Protein AF-A0A957IHA8-F1 (afdb_monomer)

Nearest PDB structures (foldseek):
  1wcq-assembly3_C  TM=3.191E-01  e=2.975E-01  Micromonospora viridifaciens

Structure (mmCIF, N/CA/C/O backbone):
data_AF-A0A957IHA8-F1
#
_entry.id   AF-A0A957IHA8-F1
#
loop_
_atom_site.group_PDB
_atom_site.id
_atom_site.type_symbol
_atom_site.label_atom_id
_atom_site.label_alt_id
_atom_site.label_comp_id
_atom_site.label_asym_id
_atom_site.label_entity_id
_atom_site.label_seq_id
_atom_site.pdbx_PDB_ins_code
_atom_site.Cartn_x
_atom_site.Cartn_y
_atom_site.Cartn_z
_atom_site.occupancy
_atom_site.B_iso_or_equiv
_atom_site.auth_seq_id
_atom_site.auth_comp_id
_atom_site.auth_asym_id
_atom_site.auth_atom_id
_atom_site.pdbx_PDB_model_num
ATOM 1 N N . MET A 1 1 ? 7.184 -19.135 59.356 1.00 61.34 1 MET A N 1
ATOM 2 C CA . MET A 1 1 ? 6.162 -19.844 58.539 1.00 61.34 1 MET A CA 1
ATOM 3 C C . MET A 1 1 ? 5.024 -18.939 58.064 1.00 61.34 1 MET A C 1
ATOM 5 O O . MET A 1 1 ? 4.689 -19.023 56.891 1.00 61.34 1 MET A O 1
ATOM 9 N N . LYS A 1 2 ? 4.451 -18.062 58.906 1.00 65.44 2 LYS A N 1
ATOM 10 C CA . LYS A 1 2 ? 3.342 -17.167 58.508 1.00 65.44 2 LYS A CA 1
ATOM 11 C C . LYS A 1 2 ? 3.701 -16.166 57.392 1.00 65.44 2 LYS A C 1
ATOM 13 O O . LYS A 1 2 ? 2.925 -16.032 56.459 1.00 65.44 2 LYS A O 1
ATOM 18 N N . SER A 1 3 ? 4.892 -15.558 57.414 1.00 65.19 3 SER A N 1
ATOM 19 C CA . SER A 1 3 ? 5.334 -14.605 56.372 1.00 65.19 3 SER A CA 1
ATOM 20 C C . SER A 1 3 ? 5.531 -15.244 54.991 1.00 65.19 3 SER A C 1
ATOM 22 O O . SER A 1 3 ? 5.111 -14.676 53.992 1.00 65.19 3 SER A O 1
ATOM 24 N N . LYS A 1 4 ? 6.095 -16.459 54.929 1.00 72.62 4 LYS A N 1
ATOM 25 C CA . LYS A 1 4 ? 6.245 -17.224 53.675 1.00 72.62 4 LYS A CA 1
ATOM 26 C C . LYS A 1 4 ? 4.893 -17.652 53.089 1.00 72.62 4 LYS A C 1
ATOM 28 O O . LYS A 1 4 ? 4.735 -17.654 51.876 1.00 72.62 4 LYS A O 1
ATOM 33 N N . ARG A 1 5 ? 3.911 -17.974 53.944 1.00 76.75 5 ARG A N 1
ATOM 34 C CA . ARG A 1 5 ? 2.530 -18.258 53.515 1.00 76.75 5 ARG A CA 1
ATOM 35 C C . ARG A 1 5 ? 1.828 -17.001 52.997 1.00 76.75 5 ARG A C 1
ATOM 37 O O . ARG A 1 5 ? 1.158 -17.083 51.980 1.00 76.75 5 ARG A O 1
ATOM 44 N N . LEU A 1 6 ? 2.032 -15.851 53.646 1.00 78.25 6 LEU A N 1
ATOM 45 C CA . LEU A 1 6 ? 1.475 -14.571 53.198 1.00 78.25 6 LEU A CA 1
ATOM 46 C C . LEU A 1 6 ? 2.035 -14.160 51.827 1.00 78.25 6 LEU A C 1
ATOM 48 O O . LEU A 1 6 ? 1.260 -13.845 50.936 1.00 78.25 6 LEU A O 1
ATOM 52 N N . LEU A 1 7 ? 3.360 -14.260 51.647 1.00 82.81 7 LEU A N 1
ATOM 53 C CA . LEU A 1 7 ? 4.052 -13.978 50.382 1.00 82.81 7 LEU A CA 1
ATOM 54 C C . LEU A 1 7 ? 3.570 -14.889 49.240 1.00 82.81 7 LEU A C 1
ATOM 56 O O . LEU A 1 7 ? 3.387 -14.438 48.116 1.00 82.81 7 LEU A O 1
ATOM 60 N N . SER A 1 8 ? 3.352 -16.176 49.525 1.00 83.81 8 SER A N 1
ATOM 61 C CA . SER A 1 8 ? 2.880 -17.131 48.518 1.00 83.81 8 SER A CA 1
ATOM 62 C C . SER A 1 8 ? 1.444 -16.846 48.065 1.00 83.81 8 SER A C 1
ATOM 64 O O . SER A 1 8 ? 1.124 -17.076 46.904 1.00 83.81 8 SER A O 1
ATOM 66 N N . ILE A 1 9 ? 0.587 -16.342 48.960 1.00 87.19 9 ILE A N 1
ATOM 67 C CA . ILE A 1 9 ? -0.798 -15.973 48.635 1.00 87.19 9 ILE A CA 1
ATOM 68 C C . ILE A 1 9 ? -0.829 -14.694 47.795 1.00 87.19 9 ILE A C 1
ATOM 70 O O . ILE A 1 9 ? -1.564 -14.637 46.813 1.00 87.19 9 ILE A O 1
ATOM 74 N N . THR A 1 10 ? -0.012 -13.688 48.123 1.00 84.50 10 THR A N 1
ATOM 75 C CA . THR A 1 10 ? 0.084 -12.475 47.298 1.00 84.50 10 THR A CA 1
ATOM 76 C C . THR A 1 10 ? 0.644 -12.768 45.912 1.00 84.50 10 THR A C 1
ATOM 78 O O . THR A 1 10 ? 0.109 -12.254 44.935 1.00 84.50 10 THR A O 1
ATOM 81 N N . LEU A 1 11 ? 1.655 -13.634 45.793 1.00 87.25 11 LEU A N 1
ATOM 82 C CA . LEU A 1 11 ? 2.199 -14.022 44.488 1.00 87.25 11 LEU A CA 1
ATOM 83 C C . LEU A 1 11 ? 1.157 -14.757 43.628 1.00 87.25 11 LEU A C 1
ATOM 85 O O . LEU A 1 11 ? 1.037 -14.484 42.437 1.00 87.25 11 LEU A O 1
ATOM 89 N N . LEU A 1 12 ? 0.365 -15.644 44.243 1.00 88.62 12 LEU A N 1
ATOM 90 C CA . LEU A 1 12 ? -0.730 -16.338 43.566 1.00 88.62 12 LEU A CA 1
ATOM 91 C C . LEU A 1 12 ? -1.838 -15.368 43.134 1.00 88.62 12 LEU A C 1
ATOM 93 O O . LEU A 1 12 ? -2.357 -15.500 42.031 1.00 88.62 12 LEU A O 1
ATOM 97 N N . GLY A 1 13 ? -2.168 -14.375 43.966 1.00 89.50 13 GLY A N 1
ATOM 98 C CA . GLY A 1 13 ? -3.137 -13.329 43.628 1.00 89.50 13 GLY A CA 1
ATOM 99 C C . GLY A 1 13 ? -2.695 -12.471 42.440 1.00 89.50 13 GLY A C 1
ATOM 100 O O . GLY A 1 13 ? -3.493 -12.213 41.544 1.00 89.50 13 GLY A O 1
ATOM 101 N N . ILE A 1 14 ? -1.413 -12.094 42.387 1.00 87.25 14 ILE A N 1
ATOM 102 C CA . ILE A 1 14 ? -0.833 -11.359 41.250 1.00 87.25 14 ILE A CA 1
ATOM 103 C C . ILE A 1 14 ? -0.856 -12.219 39.980 1.00 87.25 14 ILE A C 1
ATOM 105 O O . ILE A 1 14 ? -1.228 -11.736 38.915 1.00 87.25 14 ILE A O 1
ATOM 109 N N . PHE A 1 15 ? -0.513 -13.504 40.088 1.00 86.19 15 PHE A N 1
ATOM 110 C CA . PHE A 1 15 ? -0.549 -14.429 38.954 1.00 86.19 15 PHE A CA 1
ATOM 111 C C . PHE A 1 15 ? -1.974 -14.637 38.412 1.00 86.19 15 PHE A C 1
ATOM 113 O O . PHE A 1 15 ? -2.184 -14.622 37.203 1.0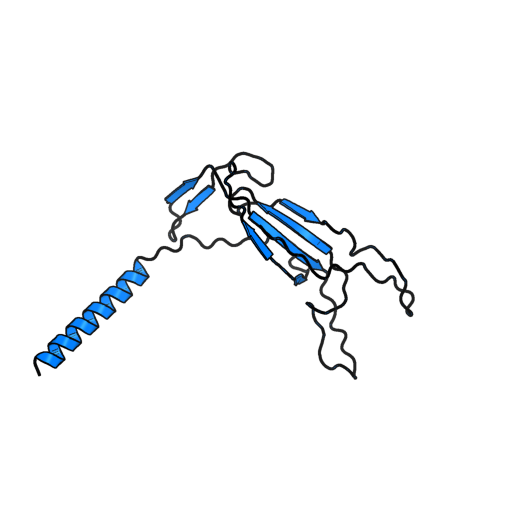0 86.19 15 PHE A O 1
ATOM 120 N N . MET A 1 16 ? -2.970 -14.749 39.296 1.00 85.38 16 MET A N 1
ATOM 121 C CA . MET A 1 16 ? -4.387 -14.807 38.918 1.00 85.38 16 MET A CA 1
ATOM 122 C C . MET A 1 16 ? -4.845 -13.523 38.216 1.00 85.38 16 MET A C 1
ATOM 124 O O . MET A 1 16 ? -5.494 -13.594 37.177 1.00 85.38 16 MET A O 1
ATOM 128 N N . ALA A 1 17 ? -4.466 -12.352 38.739 1.00 83.62 17 ALA A N 1
ATOM 129 C CA . ALA A 1 17 ? -4.797 -11.070 38.119 1.00 83.62 17 ALA A CA 1
ATOM 130 C C . ALA A 1 17 ? -4.195 -10.930 36.708 1.00 83.62 17 ALA A C 1
ATOM 132 O O . ALA A 1 17 ? -4.858 -10.419 35.809 1.00 83.62 17 ALA A O 1
ATOM 133 N N . LEU A 1 18 ? -2.977 -11.441 36.489 1.00 83.19 18 LEU A N 1
ATOM 134 C CA . LEU A 1 18 ? -2.344 -11.470 35.166 1.00 83.19 18 LEU A CA 1
ATOM 135 C C . LEU A 1 18 ? -3.094 -12.376 34.176 1.00 83.19 18 LEU A C 1
ATOM 137 O O . LEU A 1 18 ? -3.297 -11.977 33.034 1.00 83.19 18 LEU A O 1
ATOM 141 N N . ILE A 1 19 ? -3.552 -13.559 34.602 1.00 79.94 19 ILE A N 1
ATOM 142 C CA . ILE A 1 19 ? -4.323 -14.474 33.737 1.00 79.94 19 ILE A CA 1
ATOM 143 C C . ILE A 1 19 ? -5.672 -13.858 33.342 1.00 79.94 19 ILE A C 1
ATOM 145 O O . ILE A 1 19 ? -6.072 -13.946 32.182 1.00 79.94 19 ILE A O 1
ATOM 149 N N . VAL A 1 20 ? -6.361 -13.207 34.283 1.00 78.94 20 VAL A N 1
ATOM 150 C CA . VAL A 1 20 ? -7.634 -12.523 33.999 1.00 78.94 20 VAL A CA 1
ATOM 151 C C . VAL A 1 20 ? -7.432 -11.346 33.041 1.00 78.94 20 VAL A C 1
ATOM 153 O O . VAL A 1 20 ? -8.263 -11.141 32.163 1.00 78.94 20 VAL A O 1
ATOM 156 N N . GLY A 1 21 ? -6.315 -10.617 33.148 1.00 71.50 21 GLY A N 1
ATOM 157 C CA . GLY A 1 21 ? -5.980 -9.530 32.223 1.00 71.50 21 GLY A CA 1
ATOM 158 C C . GLY A 1 21 ? -5.823 -9.986 30.768 1.00 71.50 21 GLY A C 1
ATOM 159 O O . GLY A 1 21 ? -6.273 -9.288 29.868 1.00 71.50 21 GLY A O 1
ATOM 160 N N . ILE A 1 22 ? -5.260 -11.177 30.532 1.00 68.12 22 ILE A N 1
ATOM 161 C CA . ILE A 1 22 ? -5.105 -11.738 29.177 1.00 68.12 22 ILE A CA 1
ATOM 162 C C . ILE A 1 22 ? -6.465 -12.139 28.580 1.00 68.12 22 ILE A C 1
ATOM 164 O O . ILE A 1 22 ? -6.676 -11.985 27.385 1.00 68.12 22 ILE A O 1
ATOM 168 N N . LEU A 1 23 ? -7.408 -12.617 29.401 1.00 65.12 23 LEU A N 1
ATOM 169 C CA . LEU A 1 23 ? -8.755 -13.013 28.953 1.00 65.12 23 LEU A CA 1
ATOM 170 C C . LEU A 1 23 ? -9.696 -11.830 28.670 1.00 65.12 23 LEU A C 1
ATOM 172 O O . LEU A 1 23 ? -10.768 -12.036 28.110 1.00 65.12 23 LEU A O 1
ATOM 176 N N . GLN A 1 24 ? -9.347 -10.623 29.116 1.00 69.88 24 GLN A N 1
ATOM 177 C CA . GLN A 1 24 ? -10.138 -9.404 28.905 1.00 69.88 24 GLN A CA 1
ATOM 178 C C . GLN A 1 24 ? -9.569 -8.514 27.792 1.00 69.88 24 GLN A C 1
ATOM 180 O O . GLN A 1 24 ? -10.185 -7.506 27.457 1.00 69.88 24 GLN A O 1
ATOM 185 N N . ALA A 1 25 ? -8.400 -8.852 27.244 1.00 72.38 25 ALA A N 1
ATOM 186 C CA . ALA A 1 25 ? -7.848 -8.147 26.099 1.00 72.38 25 ALA A CA 1
ATOM 187 C C . ALA A 1 25 ? -8.608 -8.565 24.833 1.00 72.38 25 ALA A C 1
ATOM 189 O O . ALA A 1 25 ? -8.657 -9.747 24.495 1.00 72.38 25 ALA A O 1
ATOM 190 N N . ASP A 1 26 ? -9.211 -7.588 24.162 1.00 77.06 26 ASP A N 1
ATOM 191 C CA . ASP A 1 26 ? -9.853 -7.752 22.864 1.00 77.06 26 ASP A CA 1
ATOM 192 C C . A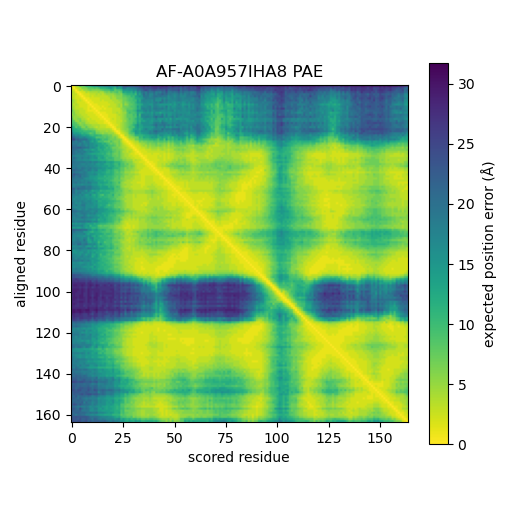SP A 1 26 ? -9.044 -6.977 21.821 1.00 77.06 26 ASP A C 1
ATOM 194 O O . ASP A 1 26 ? -9.067 -5.746 21.783 1.00 77.06 26 ASP A O 1
ATOM 198 N N . ASP A 1 27 ? -8.295 -7.717 21.005 1.00 74.25 27 ASP A N 1
ATOM 199 C CA . ASP A 1 27 ? -7.454 -7.169 19.936 1.00 74.25 27 ASP A CA 1
ATOM 200 C C . ASP A 1 27 ? -8.253 -6.934 18.633 1.00 74.25 27 ASP A C 1
ATOM 202 O O . ASP A 1 27 ? -7.677 -6.569 17.604 1.00 74.25 27 ASP A O 1
ATOM 206 N N . GLY A 1 28 ? -9.579 -7.133 18.673 1.00 80.75 28 GLY A N 1
ATOM 207 C CA . GLY A 1 28 ? -10.475 -7.039 17.528 1.00 80.75 28 GLY A CA 1
ATOM 208 C C . GLY A 1 28 ? -10.278 -8.166 16.515 1.00 80.75 28 GLY A C 1
ATOM 209 O O . GLY A 1 28 ? -9.433 -9.059 16.652 1.00 80.75 28 GLY A O 1
ATOM 210 N N . GLN A 1 29 ? -11.077 -8.141 15.450 1.00 84.12 29 GLN A N 1
ATOM 211 C CA . GLN A 1 29 ? -10.907 -9.104 14.370 1.00 84.12 29 GLN A CA 1
ATOM 212 C C . GLN A 1 29 ? -9.624 -8.831 13.570 1.00 84.12 29 GLN A C 1
ATOM 214 O O . GLN A 1 29 ? -9.311 -7.717 13.156 1.00 84.12 29 GLN A O 1
ATOM 219 N N . MET A 1 30 ? -8.902 -9.906 13.271 1.00 83.56 30 MET A N 1
ATOM 220 C CA . MET A 1 30 ? -7.694 -9.877 12.459 1.00 83.56 30 MET A CA 1
ATOM 221 C C . MET A 1 30 ? -7.950 -9.343 11.040 1.00 83.56 30 MET A C 1
ATOM 223 O O . MET A 1 30 ? -8.598 -9.997 10.218 1.00 83.56 30 MET A O 1
ATOM 227 N N . PHE A 1 31 ? -7.360 -8.190 10.728 1.00 85.50 31 PHE A N 1
ATOM 228 C CA . PHE A 1 31 ? -7.506 -7.516 9.441 1.00 85.50 31 PHE A CA 1
ATOM 229 C C . PHE A 1 31 ? -6.281 -7.739 8.545 1.00 85.50 31 PHE A C 1
ATOM 231 O O . PHE A 1 31 ? -5.182 -7.267 8.834 1.00 85.50 31 PHE A O 1
ATOM 238 N N . ARG A 1 32 ? -6.449 -8.494 7.451 1.00 87.88 32 ARG A N 1
ATOM 239 C CA . ARG A 1 32 ? -5.378 -8.790 6.484 1.00 87.88 32 ARG A CA 1
ATOM 240 C C . ARG A 1 32 ? -5.843 -8.537 5.065 1.00 87.88 32 ARG A C 1
ATOM 242 O O . ARG A 1 32 ? -6.881 -9.046 4.645 1.00 87.88 32 ARG A O 1
ATOM 249 N N . ARG A 1 33 ? -5.040 -7.792 4.311 1.00 89.81 33 ARG A N 1
ATOM 250 C CA . ARG A 1 33 ? -5.307 -7.461 2.912 1.00 89.81 33 ARG A CA 1
ATOM 251 C C . ARG A 1 33 ? -4.055 -7.672 2.078 1.00 89.81 33 ARG A C 1
ATOM 253 O O . ARG A 1 33 ? -2.962 -7.304 2.493 1.00 89.81 33 ARG A O 1
ATOM 260 N N . ASN A 1 34 ? -4.239 -8.263 0.900 1.00 90.94 34 ASN A N 1
ATOM 261 C CA . ASN A 1 34 ? -3.206 -8.319 -0.124 1.00 90.94 34 ASN A CA 1
ATOM 262 C C . ASN A 1 34 ? -3.329 -7.063 -1.003 1.00 90.94 34 ASN A C 1
ATOM 264 O O . ASN A 1 34 ? -4.272 -6.951 -1.789 1.00 90.94 34 ASN A O 1
ATOM 268 N N . ILE A 1 35 ? -2.400 -6.120 -0.828 1.00 93.12 35 ILE A N 1
ATOM 269 C CA . ILE A 1 35 ? -2.393 -4.830 -1.534 1.00 93.12 35 ILE A CA 1
ATOM 270 C C . ILE A 1 35 ? -1.841 -4.982 -2.960 1.00 93.12 35 ILE A C 1
ATOM 272 O O . ILE A 1 35 ? -2.360 -4.347 -3.881 1.00 93.12 35 ILE A O 1
ATOM 276 N N . SER A 1 36 ? -0.823 -5.828 -3.152 1.00 91.00 36 SER A N 1
ATOM 277 C CA . SER A 1 36 ? -0.150 -6.017 -4.443 1.00 91.00 36 SER A CA 1
ATOM 278 C C . SER A 1 36 ? -1.031 -6.751 -5.456 1.00 91.00 36 SER A C 1
ATOM 280 O O . SER A 1 36 ? -1.083 -6.383 -6.631 1.00 91.00 36 SER A O 1
ATOM 282 N N . LYS A 1 37 ? -1.835 -7.714 -4.976 1.00 89.50 37 LYS A N 1
ATOM 283 C CA . LYS A 1 37 ? -2.703 -8.598 -5.784 1.00 89.50 37 LYS A CA 1
ATOM 284 C C . LYS A 1 37 ? -1.924 -9.417 -6.824 1.00 89.50 37 LYS A C 1
ATOM 286 O O . LYS A 1 37 ? -2.496 -9.860 -7.817 1.00 89.50 37 LYS A O 1
ATOM 291 N N . THR A 1 38 ? -0.642 -9.644 -6.573 1.00 89.31 38 THR A N 1
ATOM 292 C CA . THR A 1 38 ? 0.317 -10.292 -7.476 1.00 89.31 38 THR A CA 1
ATOM 293 C C . THR A 1 38 ? 1.009 -11.448 -6.740 1.00 89.31 38 THR A C 1
ATOM 295 O O . THR A 1 38 ? 2.200 -11.401 -6.475 1.00 89.31 38 THR A O 1
ATOM 298 N N . PRO A 1 39 ? 0.276 -12.517 -6.366 1.00 86.12 39 PRO A N 1
ATOM 299 C CA . PRO A 1 39 ? 0.827 -13.596 -5.536 1.00 86.12 39 PRO A CA 1
ATOM 300 C C . PRO A 1 39 ? 1.956 -14.394 -6.206 1.00 86.12 39 PRO A C 1
ATOM 302 O O . PRO A 1 39 ? 2.682 -15.104 -5.521 1.00 86.12 39 PRO A O 1
ATOM 305 N N . GLU A 1 40 ? 2.073 -14.315 -7.533 1.00 82.19 40 GLU A N 1
ATOM 306 C CA . GLU A 1 40 ? 3.137 -14.964 -8.309 1.00 82.19 40 GLU A CA 1
ATOM 307 C C . GLU A 1 40 ? 4.396 -14.096 -8.441 1.00 82.19 40 GLU A C 1
ATOM 309 O O . GLU A 1 40 ? 5.421 -14.570 -8.926 1.00 82.19 40 GLU A O 1
ATOM 314 N N . GLN A 1 41 ? 4.308 -12.825 -8.048 1.00 85.88 41 GLN A N 1
ATOM 315 C CA . GLN A 1 41 ? 5.415 -11.883 -8.094 1.00 85.88 41 GLN A CA 1
ATOM 316 C C . GLN A 1 41 ? 6.060 -11.775 -6.724 1.00 85.88 41 GLN A C 1
ATOM 318 O O . GLN A 1 41 ? 5.433 -11.989 -5.684 1.00 85.88 41 GLN A O 1
ATOM 323 N N . GLU A 1 42 ? 7.336 -11.436 -6.742 1.00 85.50 42 GLU A N 1
ATOM 324 C CA . GLU A 1 42 ? 8.043 -11.079 -5.537 1.00 85.50 42 GLU A CA 1
ATOM 325 C C . GLU A 1 42 ? 7.789 -9.608 -5.215 1.00 85.50 42 GLU A C 1
ATOM 327 O O . GLU A 1 42 ? 8.029 -8.735 -6.048 1.00 85.50 42 GLU A O 1
ATOM 332 N N . THR A 1 43 ? 7.293 -9.356 -4.002 1.00 88.88 43 THR A N 1
ATOM 333 C CA . THR A 1 43 ? 7.117 -8.005 -3.471 1.00 88.88 43 THR A CA 1
ATOM 334 C C . THR A 1 43 ? 8.298 -7.651 -2.578 1.00 88.88 43 THR A C 1
ATOM 336 O O . THR A 1 43 ? 8.539 -8.295 -1.554 1.00 88.88 43 THR A O 1
ATOM 339 N N . GLU A 1 44 ? 8.974 -6.559 -2.905 1.00 86.56 44 GLU A N 1
ATOM 340 C CA . GLU A 1 44 ? 10.113 -6.035 -2.166 1.00 86.56 44 GLU A CA 1
ATOM 341 C C . GLU A 1 44 ? 9.920 -4.584 -1.725 1.00 86.56 44 GLU A C 1
ATOM 343 O O . GLU A 1 44 ? 9.055 -3.854 -2.215 1.00 86.56 44 GLU A O 1
ATOM 348 N N . ARG A 1 45 ? 10.781 -4.148 -0.788 1.00 87.88 45 ARG A N 1
ATOM 349 C CA . ARG A 1 45 ? 10.861 -2.756 -0.302 1.00 87.88 45 ARG A CA 1
ATOM 350 C C . ARG A 1 45 ? 9.493 -2.189 0.100 1.00 87.88 45 ARG A C 1
ATOM 352 O O . ARG A 1 45 ? 9.258 -0.987 -0.002 1.00 87.88 45 ARG A O 1
ATOM 359 N N . ALA A 1 46 ? 8.602 -3.061 0.576 1.00 91.75 46 ALA A N 1
ATOM 360 C CA . ALA A 1 46 ? 7.250 -2.691 0.945 1.00 91.75 46 ALA A CA 1
ATOM 361 C C . ALA A 1 46 ? 7.267 -1.767 2.168 1.00 91.75 46 ALA A C 1
ATOM 363 O O . ALA A 1 46 ? 7.851 -2.082 3.206 1.00 91.75 46 ALA A O 1
ATOM 364 N N . ASN A 1 47 ? 6.607 -0.624 2.042 1.00 93.81 47 ASN A N 1
ATOM 365 C CA . ASN A 1 47 ? 6.451 0.368 3.092 1.00 93.81 47 ASN A CA 1
ATOM 366 C C . ASN A 1 47 ? 4.984 0.805 3.144 1.00 93.81 47 ASN A C 1
ATOM 368 O O . ASN A 1 47 ? 4.342 0.967 2.107 1.00 93.81 47 ASN A O 1
ATOM 372 N N . LEU A 1 48 ? 4.459 0.981 4.353 1.00 94.00 48 LEU A N 1
ATOM 373 C CA . LEU A 1 48 ? 3.107 1.446 4.620 1.00 94.00 48 LEU A CA 1
ATOM 374 C C . LEU A 1 48 ? 3.176 2.593 5.627 1.00 94.00 48 LEU A C 1
ATOM 376 O O . LEU A 1 48 ? 3.702 2.422 6.726 1.00 94.00 48 LEU A O 1
ATOM 380 N N . ALA A 1 49 ? 2.585 3.731 5.280 1.00 94.81 49 ALA A N 1
ATOM 381 C CA . ALA A 1 49 ? 2.429 4.858 6.189 1.00 94.81 49 ALA A CA 1
ATOM 382 C C . ALA A 1 49 ? 1.008 5.424 6.119 1.00 94.81 49 ALA A C 1
ATOM 384 O O . ALA A 1 49 ? 0.271 5.190 5.161 1.00 94.81 49 ALA A O 1
ATOM 385 N N . HIS A 1 50 ? 0.631 6.181 7.145 1.00 94.94 50 HIS A N 1
ATOM 386 C CA . HIS A 1 50 ? -0.617 6.934 7.175 1.00 94.94 50 HIS A CA 1
ATOM 387 C C . HIS A 1 50 ? -0.351 8.437 7.129 1.00 94.94 50 HIS A C 1
ATOM 389 O O . HIS A 1 50 ? 0.705 8.900 7.556 1.00 94.94 50 HIS A O 1
ATOM 395 N N . MET A 1 51 ? -1.335 9.207 6.675 1.00 94.62 51 MET A N 1
ATOM 396 C CA . MET A 1 51 ? -1.302 10.668 6.759 1.00 94.62 51 MET A CA 1
ATOM 397 C C . MET A 1 51 ? -1.701 11.163 8.159 1.00 94.62 51 MET A C 1
ATOM 399 O O . MET A 1 51 ? -2.332 10.457 8.949 1.00 94.62 51 MET A O 1
ATOM 403 N N . THR A 1 52 ? -1.341 12.405 8.486 1.00 94.44 52 THR A N 1
ATOM 404 C CA . THR A 1 52 ? -1.610 13.018 9.802 1.00 94.44 52 THR A CA 1
ATOM 405 C C . THR A 1 52 ? -3.015 13.612 9.938 1.00 94.44 52 THR A C 1
ATOM 407 O O . THR A 1 52 ? -3.436 13.923 11.052 1.00 94.44 52 THR A O 1
ATOM 410 N N . PHE A 1 53 ? -3.754 13.741 8.837 1.00 95.00 53 PHE A N 1
ATOM 411 C CA . PHE A 1 53 ? -5.104 14.300 8.788 1.00 95.00 53 PHE A CA 1
ATOM 412 C C . PHE A 1 53 ? -6.158 13.232 8.479 1.00 95.00 53 PHE A C 1
ATOM 414 O O . PHE A 1 53 ? -5.849 12.158 7.965 1.00 95.00 53 PHE A O 1
ATOM 421 N N . TYR A 1 54 ? -7.413 13.559 8.781 1.00 96.44 54 TYR A N 1
ATOM 422 C CA . TYR A 1 54 ? -8.572 12.728 8.474 1.00 96.44 54 TYR A CA 1
ATOM 423 C C . TYR A 1 54 ? -9.248 13.190 7.187 1.00 96.44 54 TYR A C 1
ATOM 425 O O . TYR A 1 54 ? -9.311 14.387 6.901 1.00 96.44 54 TYR A O 1
ATOM 433 N N . VAL A 1 55 ? -9.792 12.233 6.444 1.00 96.44 55 VAL A N 1
ATOM 434 C CA . VAL A 1 55 ? -10.662 12.463 5.288 1.00 96.44 55 VAL A CA 1
ATOM 435 C C . VAL A 1 55 ? -11.965 11.688 5.475 1.00 96.44 55 VAL A C 1
ATOM 437 O O . VAL A 1 55 ? -11.958 10.700 6.212 1.00 96.44 55 VAL A O 1
ATOM 440 N N . PRO A 1 56 ? -13.077 12.107 4.844 1.00 97.50 56 PRO A N 1
ATOM 441 C CA . PRO A 1 56 ? -14.276 11.279 4.782 1.00 97.50 56 PRO A CA 1
ATOM 442 C C . PRO A 1 56 ? -13.924 9.901 4.227 1.00 97.50 56 PRO A C 1
ATOM 444 O O . PRO A 1 56 ? -13.207 9.812 3.227 1.00 97.50 56 PRO A O 1
ATOM 447 N N . ALA A 1 57 ? -14.396 8.849 4.887 1.00 97.25 57 ALA A N 1
ATOM 448 C CA . ALA A 1 57 ? -14.066 7.495 4.498 1.00 97.25 57 ALA A CA 1
ATOM 449 C C . ALA A 1 57 ? -14.679 7.170 3.129 1.00 97.25 57 ALA A C 1
ATOM 451 O O . ALA A 1 57 ? -15.847 7.465 2.857 1.00 97.25 57 ALA A O 1
ATOM 452 N N . GLN A 1 58 ? -13.859 6.607 2.243 1.00 97.12 58 GLN A N 1
ATOM 453 C CA . GLN A 1 58 ? -14.222 6.328 0.857 1.00 97.12 58 GLN A CA 1
ATOM 454 C C . GLN A 1 58 ? -13.676 4.982 0.403 1.00 97.12 58 GLN A C 1
ATOM 456 O O . GLN A 1 58 ? -12.505 4.672 0.634 1.00 97.12 58 GLN A O 1
ATOM 461 N N . THR A 1 59 ? -14.503 4.223 -0.313 1.00 95.94 59 THR A N 1
ATOM 462 C CA . THR A 1 59 ? -14.045 3.014 -1.000 1.00 95.94 59 THR A CA 1
ATOM 463 C C . THR A 1 59 ? -13.103 3.371 -2.155 1.00 95.94 59 THR A C 1
ATOM 465 O O . THR A 1 59 ? -13.044 4.513 -2.618 1.00 95.94 59 THR A O 1
ATOM 468 N N . SER A 1 60 ? -12.377 2.387 -2.690 1.00 94.12 60 SER A N 1
ATOM 469 C CA . SER A 1 60 ? -11.471 2.562 -3.832 1.00 94.12 60 SER A CA 1
ATOM 470 C C . SER A 1 60 ? -12.175 3.050 -5.102 1.00 94.12 60 SER A C 1
ATOM 472 O O . SER A 1 60 ? -11.517 3.595 -5.994 1.00 94.12 60 SER A O 1
ATOM 474 N N . ASP A 1 61 ? -13.496 2.875 -5.159 1.00 94.69 61 ASP A N 1
ATOM 475 C CA . ASP A 1 61 ? -14.368 3.327 -6.242 1.00 94.69 61 ASP A CA 1
ATOM 476 C C . ASP A 1 61 ? -14.862 4.773 -6.035 1.00 94.69 61 ASP A C 1
ATOM 478 O O . ASP A 1 61 ? -15.429 5.372 -6.948 1.00 94.69 61 ASP A O 1
ATOM 482 N N . GLY A 1 62 ? -14.578 5.371 -4.871 1.00 93.88 62 GLY A N 1
ATOM 483 C CA . GLY A 1 62 ? -14.912 6.753 -4.521 1.00 93.88 62 GLY A CA 1
ATOM 484 C C . GLY A 1 62 ? -16.264 6.925 -3.827 1.00 93.88 62 GLY A C 1
ATOM 485 O O . GLY A 1 62 ? -16.712 8.057 -3.648 1.00 93.88 62 GLY A O 1
ATOM 486 N N . GLU A 1 63 ? -16.923 5.834 -3.439 1.00 96.50 63 GLU A N 1
ATOM 487 C CA . GLU A 1 63 ? -18.184 5.885 -2.699 1.00 96.50 63 GLU A CA 1
ATOM 488 C C . GLU A 1 63 ? -17.928 6.226 -1.228 1.00 96.50 63 GLU A C 1
ATOM 490 O O . GLU A 1 63 ? -17.039 5.646 -0.604 1.00 96.50 63 GLU A O 1
ATOM 495 N N . ILE A 1 64 ? -18.698 7.170 -0.672 1.00 95.94 64 ILE A N 1
ATOM 496 C CA . ILE A 1 64 ? -18.632 7.497 0.757 1.00 95.94 64 ILE A CA 1
ATOM 497 C C . ILE A 1 64 ? -19.107 6.285 1.557 1.00 95.94 64 ILE A C 1
ATOM 499 O O . ILE A 1 64 ? -20.198 5.773 1.317 1.00 95.94 64 ILE A O 1
ATOM 503 N N . THR A 1 65 ? -18.312 5.867 2.533 1.00 95.44 65 THR A N 1
ATOM 504 C CA . THR A 1 65 ? -18.625 4.736 3.409 1.00 95.44 65 THR A CA 1
ATOM 505 C C . THR A 1 65 ? -18.347 5.097 4.862 1.00 95.44 65 THR A C 1
ATOM 507 O O . THR A 1 65 ? -17.710 6.106 5.154 1.00 95.44 65 THR A O 1
ATOM 510 N N . ALA A 1 66 ? -18.800 4.250 5.780 1.00 94.94 66 ALA A N 1
ATOM 511 C CA . ALA A 1 66 ? -18.303 4.233 7.144 1.00 94.94 66 ALA A CA 1
ATOM 512 C C . ALA A 1 66 ? -17.435 2.990 7.374 1.00 94.94 66 ALA A C 1
ATOM 514 O O . ALA A 1 66 ? -17.683 1.931 6.797 1.00 94.94 66 ALA A O 1
ATOM 515 N N . VAL A 1 67 ? -16.402 3.134 8.199 1.00 92.75 67 VAL A N 1
ATOM 516 C CA . VAL A 1 67 ? -15.523 2.051 8.641 1.00 92.75 67 VAL A CA 1
ATOM 517 C C . VAL A 1 67 ? -16.127 1.421 9.889 1.00 92.75 67 VAL A C 1
ATOM 519 O O . VAL A 1 67 ? -16.321 2.097 10.899 1.00 92.75 67 VAL A O 1
ATOM 522 N N . GLU A 1 68 ? -16.418 0.128 9.810 1.00 92.56 68 GLU A N 1
ATOM 523 C CA . GLU A 1 68 ? -16.972 -0.670 10.901 1.00 92.56 68 GLU A CA 1
ATOM 524 C C . GLU A 1 68 ? -15.851 -1.389 11.660 1.00 92.56 68 GLU A C 1
ATOM 526 O O . GLU A 1 68 ? -15.018 -2.072 11.058 1.00 92.56 68 GLU A O 1
ATOM 531 N N . TYR A 1 69 ? -15.844 -1.265 12.987 1.00 89.94 69 TYR A N 1
ATOM 532 C CA . TYR A 1 69 ? -14.903 -1.966 13.858 1.00 89.94 69 TYR A CA 1
ATOM 533 C C . TYR A 1 69 ? -15.627 -3.068 14.616 1.00 89.94 69 TYR A C 1
ATOM 535 O O . TYR A 1 69 ? -16.648 -2.820 15.257 1.00 89.94 69 TYR A O 1
ATOM 543 N N . TYR A 1 70 ? -15.065 -4.270 14.563 1.00 90.31 70 TYR A N 1
ATOM 544 C CA . TYR A 1 70 ? -15.627 -5.467 15.173 1.00 90.31 70 TYR A CA 1
ATOM 545 C C . TYR A 1 70 ? -14.738 -5.970 16.314 1.00 90.31 70 TYR A C 1
ATOM 547 O O . TYR A 1 70 ? -13.507 -5.938 16.200 1.00 90.31 70 TYR A O 1
ATOM 555 N N . ASP A 1 71 ? -15.363 -6.458 17.384 1.00 88.56 71 ASP A N 1
ATOM 556 C CA . ASP A 1 71 ? -14.678 -7.195 18.451 1.00 88.56 71 ASP A CA 1
ATOM 557 C C . ASP A 1 71 ? -14.157 -8.555 17.942 1.00 88.56 71 ASP A C 1
ATOM 559 O O . ASP A 1 71 ? -14.484 -9.010 16.839 1.00 88.56 71 ASP A O 1
ATOM 563 N N . ALA A 1 72 ? -13.348 -9.246 18.747 1.00 85.62 72 ALA A N 1
ATOM 564 C CA . ALA A 1 72 ? -12.869 -10.590 18.416 1.00 85.62 72 ALA A CA 1
ATOM 565 C C . ALA A 1 72 ? -13.994 -11.639 18.249 1.00 85.62 72 ALA A C 1
ATOM 567 O O . ALA A 1 72 ? -13.761 -12.690 17.645 1.00 85.62 72 ALA A O 1
ATOM 568 N N . ALA A 1 73 ? -15.200 -11.382 18.767 1.00 85.81 73 ALA A N 1
ATOM 569 C CA . ALA A 1 73 ? -16.380 -12.234 18.612 1.00 85.81 73 ALA A CA 1
ATOM 570 C C . ALA A 1 73 ? -17.227 -11.888 17.366 1.00 85.81 73 ALA A C 1
ATOM 572 O O . ALA A 1 73 ? -18.177 -12.613 17.060 1.00 85.81 73 ALA A O 1
ATOM 573 N N . GLY A 1 74 ? -16.869 -10.835 16.621 1.00 85.56 74 GLY A N 1
ATOM 574 C CA . GLY A 1 74 ? -17.567 -10.361 15.427 1.00 85.56 74 GLY A CA 1
ATOM 575 C C . GLY A 1 74 ? -18.754 -9.429 15.697 1.00 85.56 74 GLY A C 1
ATOM 576 O O . GLY A 1 74 ? -19.551 -9.195 14.789 1.00 85.56 74 GLY A O 1
ATOM 577 N N . SER A 1 75 ? -18.907 -8.894 16.908 1.00 89.88 75 SER A N 1
ATOM 578 C CA . SER A 1 75 ? -19.915 -7.872 17.214 1.00 89.88 75 SER A CA 1
ATOM 579 C C . SER A 1 75 ? -19.410 -6.488 16.817 1.00 89.88 75 SER A C 1
ATOM 581 O O . SER A 1 75 ? -18.243 -6.163 17.025 1.00 89.88 75 SER A O 1
ATOM 583 N N . LEU A 1 76 ? -20.293 -5.652 16.269 1.00 91.38 76 LEU A N 1
ATOM 584 C CA . LEU A 1 76 ? -19.973 -4.264 15.933 1.00 91.38 76 LEU A CA 1
ATOM 585 C C . LEU A 1 76 ? -19.724 -3.445 17.211 1.00 91.38 76 LEU A C 1
ATOM 587 O O . LEU A 1 76 ? -20.578 -3.403 18.098 1.00 91.38 76 LEU A O 1
ATOM 591 N N . VAL A 1 77 ? -18.577 -2.771 17.274 1.00 91.38 77 VAL A N 1
ATOM 592 C CA . VAL A 1 77 ? -18.121 -1.964 18.418 1.00 91.38 77 VAL A CA 1
ATOM 593 C C . VAL A 1 77 ? -18.177 -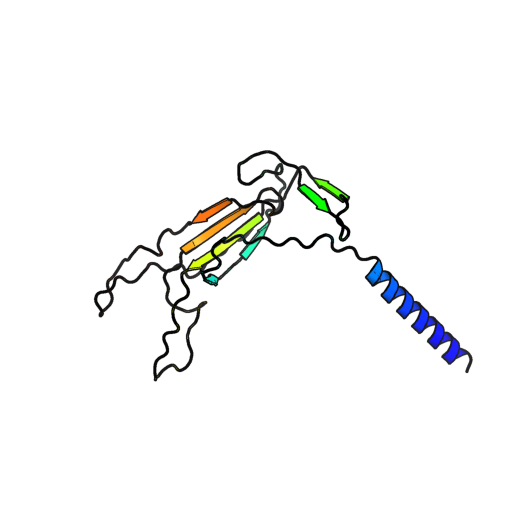0.471 18.116 1.00 91.38 77 VAL A C 1
ATOM 595 O O . VAL A 1 77 ? -18.611 0.309 18.961 1.00 91.38 77 VAL A O 1
ATOM 598 N N . ASP A 1 78 ? -17.726 -0.065 16.929 1.00 90.38 78 ASP A N 1
ATOM 599 C CA . ASP A 1 78 ? -17.609 1.344 16.546 1.00 90.38 78 ASP A CA 1
ATOM 600 C C . ASP A 1 78 ? -17.850 1.516 15.042 1.00 90.38 78 ASP A C 1
ATOM 602 O O . ASP A 1 78 ? -17.650 0.589 14.252 1.00 90.38 78 ASP A O 1
ATOM 606 N N . LEU A 1 79 ? -18.269 2.717 14.654 1.00 94.62 79 LEU A N 1
ATOM 607 C CA . LEU A 1 79 ? -18.495 3.106 13.268 1.00 94.62 79 LEU A CA 1
ATOM 608 C C . LEU A 1 79 ? -17.918 4.502 13.048 1.00 94.62 79 LEU A C 1
ATOM 610 O O . LEU A 1 79 ? -18.292 5.456 13.732 1.00 94.62 79 LEU A O 1
ATOM 614 N N . ARG A 1 80 ? -17.013 4.635 12.073 1.00 94.12 80 ARG A N 1
ATOM 615 C CA . ARG A 1 80 ? -16.333 5.903 11.777 1.00 94.12 80 ARG A CA 1
ATOM 616 C C . ARG A 1 80 ? -16.532 6.342 10.342 1.00 94.12 80 ARG A C 1
ATOM 618 O O . ARG A 1 80 ? -16.206 5.626 9.407 1.00 94.12 80 ARG A O 1
ATOM 625 N N . GLU A 1 81 ? -16.982 7.577 10.177 1.00 96.94 81 GLU A N 1
ATOM 626 C CA . GLU A 1 81 ? -17.176 8.208 8.865 1.00 96.94 81 GLU A CA 1
ATOM 627 C C . GLU A 1 81 ? -15.898 8.864 8.320 1.00 96.94 81 GLU A C 1
ATOM 629 O O . GLU A 1 81 ? -15.888 9.379 7.205 1.00 96.94 81 GLU A O 1
ATOM 634 N N . PHE A 1 82 ? -14.814 8.873 9.103 1.00 96.56 82 PHE A N 1
ATOM 635 C CA . PHE A 1 82 ? -13.537 9.475 8.736 1.00 96.56 82 PHE A CA 1
ATOM 636 C C . PHE A 1 82 ? -12.390 8.495 8.960 1.00 96.56 82 PHE A C 1
ATOM 638 O O . PHE A 1 82 ? -12.310 7.857 10.010 1.00 96.56 82 PHE A O 1
ATOM 645 N N . ALA A 1 83 ? -11.470 8.448 8.001 1.00 96.31 83 ALA A N 1
ATOM 646 C CA . ALA A 1 83 ? -10.294 7.587 8.009 1.00 96.31 83 ALA A CA 1
ATOM 647 C C . ALA A 1 83 ? -9.020 8.413 7.804 1.00 96.31 83 ALA A C 1
ATOM 649 O O . ALA A 1 83 ? -9.048 9.507 7.226 1.00 96.31 83 ALA A O 1
ATOM 650 N N . LYS A 1 84 ? -7.884 7.890 8.270 1.00 95.94 84 LYS A N 1
ATOM 651 C CA . LYS A 1 84 ? -6.580 8.447 7.893 1.00 95.94 84 LYS A CA 1
ATOM 652 C C . LYS A 1 84 ? -6.155 7.799 6.581 1.00 95.94 84 LYS A C 1
ATOM 654 O O . LYS A 1 84 ? -6.074 6.573 6.538 1.00 95.94 84 LYS A O 1
ATOM 659 N N . PRO A 1 85 ? -5.838 8.576 5.532 1.00 96.31 85 PRO A N 1
ATOM 660 C CA . PRO A 1 85 ? -5.344 8.000 4.292 1.00 96.31 85 PRO A CA 1
ATOM 661 C C . PRO A 1 85 ? -4.127 7.113 4.551 1.00 96.31 85 PRO A C 1
ATOM 663 O O . PRO A 1 85 ? -3.156 7.556 5.172 1.00 96.31 85 PRO A O 1
ATOM 666 N N . LEU A 1 86 ? -4.188 5.878 4.068 1.00 95.75 86 LEU A N 1
ATOM 667 C CA . LEU A 1 86 ? -3.072 4.943 4.081 1.00 95.75 86 LEU A CA 1
ATOM 668 C C . LEU A 1 86 ? -2.416 4.944 2.708 1.00 95.75 86 LEU A C 1
ATOM 670 O O . LEU A 1 86 ? -3.106 4.939 1.690 1.00 95.75 86 LEU A O 1
ATOM 674 N N . VAL A 1 87 ? -1.090 4.911 2.680 1.00 96.00 87 VAL A N 1
ATOM 675 C CA . VAL A 1 87 ? -0.301 4.824 1.454 1.00 96.00 87 VAL A CA 1
ATOM 676 C C . VAL A 1 87 ? 0.696 3.691 1.607 1.00 96.00 87 VAL A C 1
ATOM 678 O O . VAL A 1 87 ? 1.524 3.690 2.518 1.00 96.00 87 VAL A O 1
ATOM 681 N N . ALA A 1 88 ? 0.602 2.731 0.699 1.00 95.69 88 ALA A N 1
ATOM 682 C CA . ALA A 1 88 ? 1.537 1.636 0.555 1.00 95.69 88 ALA A CA 1
ATOM 683 C C . ALA A 1 88 ? 2.375 1.858 -0.701 1.00 95.69 88 ALA A C 1
ATOM 685 O O . ALA A 1 88 ? 1.843 2.163 -1.770 1.00 95.69 88 ALA A O 1
ATOM 686 N N . VAL A 1 89 ? 3.679 1.671 -0.580 1.00 95.81 89 VAL 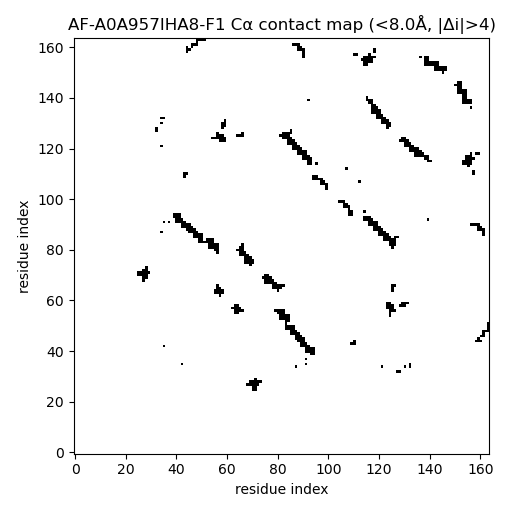A N 1
ATOM 687 C CA . VAL A 1 89 ? 4.600 1.651 -1.712 1.00 95.81 89 VAL A CA 1
ATOM 688 C C . VAL A 1 89 ? 5.412 0.378 -1.670 1.00 95.81 89 VAL A C 1
ATOM 690 O O . VAL A 1 89 ? 5.743 -0.110 -0.593 1.00 95.81 89 VAL A O 1
ATOM 693 N N . TYR A 1 90 ? 5.679 -0.190 -2.831 1.00 94.38 90 TYR A N 1
ATOM 694 C CA . TYR A 1 90 ? 6.402 -1.445 -2.956 1.00 94.38 90 TYR A CA 1
ATOM 695 C C . TYR A 1 90 ? 6.898 -1.597 -4.382 1.00 94.38 90 TYR A C 1
ATOM 697 O O . TYR A 1 90 ? 6.482 -0.879 -5.295 1.00 94.38 90 TYR A O 1
ATOM 705 N N . ILE A 1 91 ? 7.798 -2.545 -4.551 1.00 93.06 91 ILE A N 1
ATOM 706 C CA . ILE A 1 91 ? 8.285 -2.972 -5.845 1.00 93.06 91 ILE A CA 1
ATOM 707 C C . ILE A 1 91 ? 7.787 -4.391 -6.059 1.00 93.06 91 ILE A C 1
ATOM 709 O O . ILE A 1 91 ? 7.920 -5.213 -5.157 1.00 93.06 91 ILE A O 1
ATOM 713 N N . ASP A 1 92 ? 7.212 -4.653 -7.227 1.00 91.94 92 ASP A N 1
ATOM 714 C CA . ASP A 1 92 ? 6.828 -6.000 -7.639 1.00 91.94 92 ASP A CA 1
ATOM 715 C C . ASP A 1 92 ? 7.577 -6.381 -8.914 1.00 91.94 92 ASP A C 1
ATOM 717 O O . ASP A 1 92 ? 7.722 -5.570 -9.831 1.00 91.94 92 ASP A O 1
ATOM 721 N N . GLY A 1 93 ? 7.996 -7.637 -9.005 1.00 87.06 93 GLY A N 1
ATOM 722 C CA . GLY A 1 93 ? 8.576 -8.195 -10.220 1.00 87.06 93 GLY A CA 1
ATOM 723 C C . GLY A 1 93 ? 8.417 -9.704 -10.289 1.00 87.06 93 GLY A C 1
ATOM 724 O O . GLY A 1 93 ? 8.053 -10.370 -9.320 1.00 87.06 93 GLY A O 1
ATOM 725 N N . ILE A 1 94 ? 8.645 -10.259 -11.475 1.00 76.38 94 ILE A N 1
ATOM 726 C CA . ILE A 1 94 ? 8.665 -11.714 -11.641 1.00 76.38 94 ILE A CA 1
ATOM 727 C C . ILE A 1 94 ? 9.883 -12.248 -10.890 1.00 76.38 94 ILE A C 1
ATOM 729 O O . ILE A 1 94 ? 10.981 -11.731 -11.077 1.00 76.38 94 ILE A O 1
ATOM 733 N N . LEU A 1 95 ? 9.675 -13.293 -10.083 1.00 65.12 95 LEU A N 1
ATOM 734 C CA . LEU A 1 95 ? 10.750 -13.963 -9.361 1.00 65.12 95 LEU A CA 1
ATOM 735 C C . LEU A 1 95 ? 11.844 -14.377 -10.351 1.00 65.12 95 LEU A C 1
ATOM 737 O O . LEU A 1 95 ? 11.619 -15.218 -11.230 1.00 65.12 95 LEU A O 1
ATOM 741 N N . GLU A 1 96 ? 13.033 -13.800 -10.211 1.00 62.12 96 GLU A N 1
ATOM 742 C CA . GLU A 1 96 ? 14.156 -14.236 -11.020 1.00 62.12 96 GLU A CA 1
ATOM 743 C C . GLU A 1 96 ? 14.590 -15.634 -10.588 1.00 62.12 96 GLU A C 1
ATOM 745 O O . GLU A 1 96 ? 14.693 -15.966 -9.403 1.00 62.12 96 GLU A O 1
ATOM 750 N N . THR A 1 97 ? 14.863 -16.491 -11.572 1.00 53.38 97 THR A N 1
ATOM 751 C CA . THR A 1 97 ?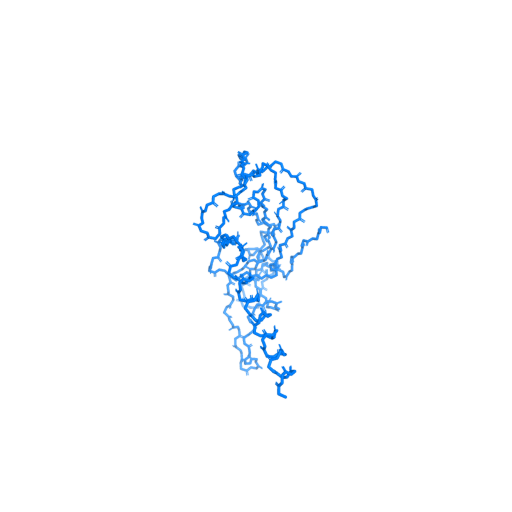 15.500 -17.768 -11.269 1.00 53.38 97 THR A CA 1
ATOM 752 C C . THR A 1 97 ? 16.905 -17.459 -10.788 1.00 53.38 97 THR A C 1
ATOM 754 O O . THR A 1 97 ? 17.708 -16.937 -11.555 1.00 53.38 97 THR A O 1
ATOM 757 N N . ALA A 1 98 ? 17.185 -17.802 -9.531 1.00 51.81 98 ALA A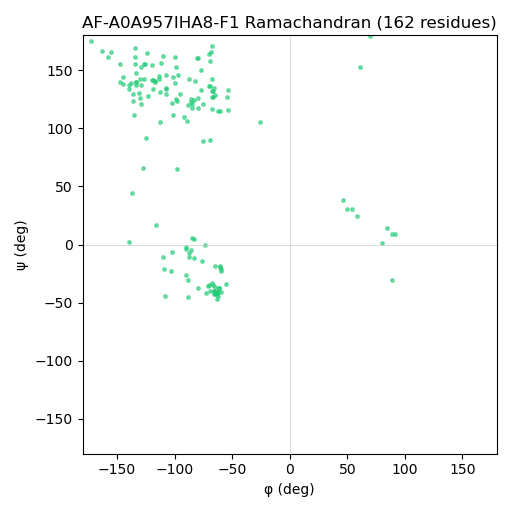 N 1
ATOM 758 C CA . ALA A 1 98 ? 18.514 -17.863 -8.946 1.00 51.81 98 ALA A CA 1
ATOM 759 C C . ALA A 1 98 ? 19.604 -18.112 -10.002 1.00 51.81 98 ALA A C 1
ATOM 761 O O . ALA A 1 98 ? 19.756 -19.241 -10.484 1.00 51.81 98 ALA A O 1
ATOM 762 N N . VAL A 1 99 ? 20.377 -17.079 -10.354 1.00 51.09 99 VAL A N 1
ATOM 763 C CA . VAL A 1 99 ? 21.583 -17.268 -11.164 1.00 51.09 99 VAL A CA 1
ATOM 764 C C . VAL A 1 99 ? 22.588 -17.994 -10.279 1.00 51.09 99 VAL A C 1
ATOM 766 O O . VAL A 1 99 ? 23.348 -17.393 -9.527 1.00 51.09 99 VAL A O 1
ATOM 769 N N . THR A 1 100 ? 22.542 -19.322 -10.321 1.00 47.84 100 THR A N 1
ATOM 770 C CA . THR A 1 100 ? 23.551 -20.171 -9.699 1.00 47.84 100 THR A CA 1
ATOM 771 C C . THR A 1 100 ? 24.691 -20.319 -10.693 1.00 47.84 100 THR A C 1
ATOM 773 O O . THR A 1 100 ? 24.506 -20.755 -11.828 1.00 47.84 100 THR A O 1
ATOM 776 N N . SER A 1 101 ? 25.885 -19.902 -10.290 1.00 53.22 101 SER A N 1
ATOM 777 C CA . SER A 1 101 ? 27.101 -20.125 -11.067 1.00 53.22 101 SER A CA 1
ATOM 778 C C . SER A 1 101 ? 28.069 -20.952 -10.232 1.00 53.22 101 SER A C 1
ATOM 780 O O . SER A 1 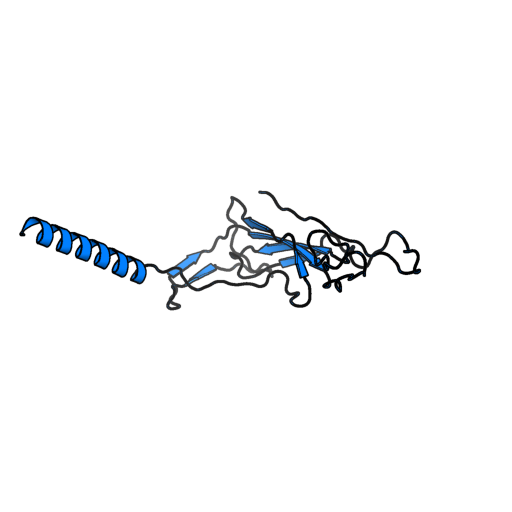101 ? 28.017 -20.926 -9.004 1.00 53.22 101 SER A O 1
ATOM 782 N N . ALA A 1 102 ? 28.968 -21.692 -10.883 1.00 57.62 102 ALA A N 1
ATOM 783 C CA . ALA A 1 102 ? 29.986 -22.470 -10.173 1.00 57.62 102 ALA A CA 1
ATOM 784 C C . ALA A 1 102 ? 30.904 -21.590 -9.294 1.00 57.62 102 ALA A C 1
ATOM 786 O O . ALA A 1 102 ? 31.510 -22.096 -8.354 1.00 57.62 102 ALA A O 1
ATOM 787 N N . GLU A 1 103 ? 30.983 -20.285 -9.583 1.00 56.12 103 GLU A N 1
ATOM 788 C CA . GLU A 1 103 ? 31.758 -19.296 -8.823 1.00 56.12 103 GLU A CA 1
ATOM 789 C C . GLU A 1 103 ? 30.960 -18.630 -7.689 1.00 56.12 103 GLU A C 1
ATOM 791 O O . GLU A 1 103 ? 31.548 -18.230 -6.686 1.00 56.12 103 GLU A O 1
ATOM 796 N N . PHE A 1 104 ? 29.629 -18.561 -7.799 1.00 54.75 104 PHE A N 1
ATOM 797 C CA . PHE A 1 104 ? 28.740 -18.012 -6.774 1.00 54.75 104 PHE A CA 1
ATOM 798 C C . PHE A 1 104 ? 27.674 -19.055 -6.397 1.00 54.75 104 PHE A C 1
ATOM 800 O O . PHE A 1 104 ? 26.611 -19.107 -7.020 1.00 54.75 104 PHE A O 1
ATOM 807 N N . PRO A 1 105 ? 27.932 -19.889 -5.367 1.00 54.81 105 PRO A N 1
ATOM 808 C CA . PRO A 1 105 ? 27.020 -20.953 -4.937 1.00 54.81 105 PRO A CA 1
ATOM 809 C C . PRO A 1 105 ? 25.776 -20.428 -4.202 1.00 54.81 105 PRO A C 1
ATOM 811 O O . PRO A 1 105 ? 24.932 -21.217 -3.777 1.00 54.81 105 PRO A O 1
ATOM 814 N N . PHE A 1 106 ? 25.661 -19.110 -4.031 1.00 54.78 106 PHE A N 1
ATOM 815 C CA . PHE A 1 106 ? 24.503 -18.458 -3.442 1.00 54.78 106 PHE A CA 1
ATOM 816 C C . PHE A 1 106 ? 23.655 -17.852 -4.551 1.00 54.78 106 PHE A C 1
ATOM 818 O O . PHE A 1 106 ? 24.117 -17.009 -5.316 1.00 54.78 106 PHE A O 1
ATOM 825 N N . ALA A 1 107 ? 22.400 -18.277 -4.608 1.00 52.84 107 ALA A N 1
ATOM 826 C CA . ALA A 1 107 ? 21.381 -17.598 -5.375 1.00 52.84 107 ALA A CA 1
ATOM 827 C C . ALA A 1 107 ? 21.193 -16.180 -4.815 1.00 52.84 107 ALA A C 1
ATOM 829 O O . ALA A 1 107 ? 20.758 -16.033 -3.672 1.00 52.84 107 ALA A O 1
ATOM 830 N N . ILE A 1 108 ? 21.516 -15.146 -5.595 1.00 52.59 108 ILE A N 1
ATOM 831 C CA . ILE A 1 108 ? 21.053 -13.790 -5.288 1.00 52.59 108 ILE A CA 1
ATOM 832 C C . ILE A 1 108 ? 19.580 -13.756 -5.684 1.00 52.59 108 ILE A C 1
ATOM 834 O O . ILE A 1 108 ? 19.241 -13.504 -6.834 1.00 52.59 108 ILE A O 1
ATOM 838 N N . LEU A 1 109 ? 18.720 -14.121 -4.738 1.00 52.97 109 LEU A N 1
ATOM 839 C CA . LEU A 1 109 ? 17.292 -13.863 -4.816 1.00 52.97 109 LEU A CA 1
ATOM 840 C C . LEU A 1 109 ? 17.061 -12.531 -4.119 1.00 52.97 109 LEU A C 1
ATOM 842 O O . LEU A 1 109 ? 17.213 -12.474 -2.901 1.00 52.97 109 LEU A O 1
ATOM 846 N N . SER A 1 110 ? 16.728 -11.522 -4.927 1.00 55.84 110 SER A N 1
ATOM 847 C CA . SER A 1 110 ? 15.980 -10.328 -4.524 1.00 55.84 110 SER A CA 1
ATOM 848 C C . SER A 1 110 ? 16.597 -9.413 -3.446 1.00 55.84 110 SER A C 1
ATOM 850 O O . SER A 1 110 ? 17.471 -9.781 -2.663 1.00 55.84 110 SER A O 1
ATOM 852 N N . GLY A 1 111 ? 16.264 -8.123 -3.473 1.00 52.31 111 GLY A N 1
ATOM 853 C CA . GLY A 1 111 ? 16.772 -7.089 -2.556 1.00 52.31 111 GLY A CA 1
ATOM 854 C C . GLY A 1 111 ? 18.062 -6.388 -2.995 1.00 52.31 111 GLY A C 1
ATOM 855 O O . GLY A 1 111 ? 18.261 -5.211 -2.665 1.00 52.31 111 GLY A O 1
ATOM 856 N N . ALA A 1 112 ? 18.918 -7.102 -3.734 1.00 53.78 112 ALA A N 1
ATOM 857 C CA . ALA A 1 112 ? 20.179 -6.650 -4.349 1.00 53.78 112 ALA A CA 1
ATOM 858 C C . ALA A 1 112 ? 20.390 -7.217 -5.774 1.00 53.78 112 ALA A C 1
ATOM 860 O O . ALA A 1 112 ? 21.446 -7.000 -6.371 1.00 53.78 112 ALA A O 1
ATOM 861 N N . GLY A 1 113 ? 19.418 -7.987 -6.276 1.00 57.56 113 GLY A N 1
ATOM 862 C CA . GLY A 1 113 ? 19.445 -8.600 -7.601 1.00 57.56 113 GLY A CA 1
ATOM 863 C C . GLY A 1 113 ? 19.075 -7.614 -8.707 1.00 57.56 113 GLY A C 1
ATOM 864 O O . GLY A 1 113 ? 18.485 -6.566 -8.453 1.00 57.56 113 GLY A O 1
ATOM 865 N N . TYR A 1 114 ? 19.455 -7.973 -9.925 1.00 67.75 114 TYR A N 1
ATOM 866 C CA . TYR A 1 114 ? 18.946 -7.374 -11.154 1.00 67.75 114 TYR A CA 1
ATOM 867 C C . TYR A 1 114 ? 17.552 -7.950 -11.433 1.00 67.75 114 TYR A C 1
ATOM 869 O O . TYR A 1 114 ? 17.291 -9.073 -11.018 1.00 67.75 114 TYR A O 1
ATOM 877 N N . GLY A 1 115 ? 16.649 -7.208 -12.074 1.00 72.62 115 GLY A N 1
ATOM 878 C CA . GLY A 1 115 ? 15.325 -7.751 -12.369 1.00 72.62 115 GLY A CA 1
ATOM 879 C C . GLY A 1 115 ? 14.403 -6.918 -13.241 1.00 72.62 115 GLY A C 1
ATOM 880 O O . GLY A 1 115 ? 14.709 -5.798 -13.632 1.00 72.62 115 GLY A O 1
ATOM 881 N N . ALA A 1 116 ? 13.248 -7.498 -13.561 1.00 86.81 116 ALA A N 1
ATOM 882 C CA . ALA A 1 116 ? 12.155 -6.830 -14.263 1.00 86.81 116 ALA A CA 1
ATOM 883 C C . ALA A 1 116 ? 11.102 -6.354 -13.254 1.00 86.81 116 ALA A C 1
ATOM 885 O O . ALA A 1 116 ? 9.978 -6.866 -13.226 1.00 86.81 116 ALA A O 1
ATOM 886 N N . HIS A 1 117 ? 11.490 -5.411 -12.394 1.00 88.94 117 HIS A N 1
ATOM 887 C CA . HIS A 1 117 ? 10.618 -4.894 -11.347 1.00 88.94 117 HIS A CA 1
ATOM 888 C C . HIS A 1 117 ? 10.001 -3.540 -11.702 1.00 88.94 117 HIS A C 1
ATOM 890 O O . HIS A 1 117 ? 10.655 -2.665 -12.275 1.00 88.94 117 HIS A O 1
ATOM 896 N N . ASP A 1 118 ? 8.753 -3.341 -11.283 1.00 93.38 118 ASP A N 1
ATOM 897 C CA . ASP A 1 118 ? 8.053 -2.063 -11.346 1.00 93.38 118 ASP A CA 1
ATOM 898 C C . ASP A 1 118 ? 7.757 -1.504 -9.949 1.00 93.38 118 ASP A C 1
ATOM 900 O O . ASP A 1 118 ? 7.458 -2.222 -8.995 1.00 93.38 118 ASP A O 1
ATOM 904 N N . ALA A 1 119 ? 7.819 -0.178 -9.841 1.00 94.25 119 ALA A N 1
ATOM 905 C CA . ALA A 1 119 ? 7.492 0.579 -8.646 1.00 94.25 119 ALA A CA 1
ATOM 906 C C . ALA A 1 119 ? 5.987 0.874 -8.600 1.00 94.25 119 ALA A C 1
ATOM 908 O O . ALA A 1 119 ? 5.427 1.527 -9.489 1.00 94.25 119 ALA A O 1
ATOM 909 N N . HIS A 1 120 ? 5.331 0.447 -7.525 1.00 95.44 120 HIS A N 1
ATOM 910 C CA . HIS A 1 120 ? 3.897 0.584 -7.323 1.00 95.44 120 HIS A CA 1
ATOM 911 C C . HIS A 1 120 ? 3.572 1.455 -6.114 1.00 95.44 120 HIS A C 1
ATOM 913 O O . HIS A 1 120 ? 4.156 1.327 -5.040 1.00 95.44 120 HIS A O 1
ATOM 919 N N . ALA A 1 121 ? 2.554 2.299 -6.269 1.00 96.00 121 ALA A N 1
ATOM 920 C CA . ALA A 1 121 ? 1.902 2.962 -5.150 1.00 96.00 121 ALA A CA 1
ATOM 921 C C . ALA A 1 121 ? 0.445 2.519 -5.068 1.00 96.00 121 ALA A C 1
ATOM 923 O O . ALA A 1 121 ? -0.247 2.379 -6.082 1.00 96.00 121 ALA A O 1
ATOM 924 N N . ALA A 1 122 ? -0.032 2.330 -3.847 1.00 96.56 122 ALA A N 1
ATOM 925 C CA . ALA A 1 122 ? -1.427 2.096 -3.554 1.00 96.56 122 ALA A CA 1
ATOM 926 C C . ALA A 1 122 ? -1.875 2.971 -2.386 1.00 96.56 122 ALA A C 1
ATOM 928 O O . ALA A 1 122 ? -1.097 3.246 -1.476 1.00 96.56 122 ALA A O 1
ATOM 929 N N . PHE A 1 123 ? -3.132 3.396 -2.401 1.00 95.81 123 PHE A N 1
ATOM 930 C CA . PHE A 1 123 ? -3.711 4.144 -1.293 1.00 95.81 123 PHE A CA 1
ATOM 931 C C . PHE A 1 123 ? -5.093 3.616 -0.917 1.00 95.81 123 PHE A C 1
ATOM 933 O O . PHE A 1 123 ? -5.795 3.030 -1.747 1.00 95.81 123 PHE A O 1
ATOM 940 N N . SER A 1 124 ? -5.468 3.850 0.337 1.00 97.31 124 SER A N 1
ATOM 941 C CA . SER A 1 124 ? -6.781 3.545 0.901 1.00 97.31 124 SER A CA 1
ATOM 942 C C . SER A 1 124 ? -7.295 4.746 1.689 1.00 97.31 124 SER A C 1
ATOM 944 O O . SER A 1 124 ? -6.526 5.408 2.391 1.00 97.31 124 SER A O 1
ATOM 946 N N . LEU A 1 125 ? -8.594 5.015 1.559 1.00 97.44 125 LEU A N 1
ATOM 947 C CA . LEU A 1 125 ? -9.314 6.064 2.284 1.00 97.44 125 LEU A CA 1
ATOM 948 C C . LEU A 1 125 ? -10.392 5.470 3.207 1.00 97.44 125 LEU A C 1
ATOM 950 O O . LEU A 1 125 ? -11.277 6.187 3.646 1.00 97.44 125 LEU A O 1
ATOM 954 N N . ASP A 1 126 ? -10.329 4.173 3.498 1.00 96.56 126 ASP A N 1
ATOM 955 C CA . ASP A 1 126 ? -11.285 3.421 4.320 1.00 96.56 126 ASP A CA 1
ATOM 956 C C . ASP A 1 126 ? -10.552 2.469 5.283 1.00 96.56 126 ASP A C 1
ATOM 958 O O . ASP A 1 126 ? -10.896 1.295 5.418 1.00 96.56 126 ASP A O 1
ATOM 962 N N . ASP A 1 127 ? -9.486 2.975 5.918 1.00 93.50 127 ASP A N 1
ATOM 963 C CA . ASP A 1 127 ? -8.634 2.246 6.875 1.00 93.50 127 ASP A CA 1
ATOM 964 C C . ASP A 1 127 ? -8.069 0.915 6.334 1.00 93.50 127 ASP A C 1
ATOM 966 O O . ASP A 1 127 ? -7.776 -0.035 7.060 1.00 93.50 127 ASP A O 1
ATOM 970 N N . GLY A 1 128 ? -7.852 0.848 5.023 1.00 94.31 128 GLY A N 1
ATOM 971 C CA . GLY A 1 128 ? -7.258 -0.297 4.349 1.00 94.31 128 GLY A CA 1
ATOM 972 C C . GLY A 1 128 ? -8.265 -1.352 3.907 1.00 94.31 128 GLY A C 1
ATOM 973 O O . GLY A 1 128 ? -7.825 -2.421 3.482 1.00 94.31 128 GLY A O 1
ATOM 974 N N . ALA A 1 129 ? -9.578 -1.107 3.985 1.00 93.75 129 ALA A N 1
ATOM 975 C CA . ALA A 1 129 ? -10.584 -2.061 3.515 1.00 93.75 129 ALA A CA 1
ATOM 976 C C . ALA A 1 129 ? -10.523 -2.253 2.001 1.00 93.75 129 ALA A C 1
ATOM 978 O O . ALA A 1 129 ? -10.525 -3.397 1.528 1.00 93.75 129 ALA A O 1
ATOM 979 N N . THR A 1 130 ? -10.361 -1.164 1.258 1.00 95.19 130 THR A N 1
ATOM 980 C CA . THR A 1 130 ? -10.173 -1.181 -0.188 1.00 95.19 130 THR A CA 1
ATOM 981 C C . THR A 1 130 ? -8.952 -0.359 -0.590 1.00 95.19 130 THR A C 1
ATOM 983 O O . THR A 1 130 ? -8.509 0.543 0.115 1.00 95.19 130 THR A O 1
ATOM 986 N N . TRP A 1 131 ? -8.350 -0.719 -1.725 1.00 96.69 131 TRP A N 1
ATOM 987 C CA . TRP A 1 131 ? -7.082 -0.146 -2.176 1.00 96.69 131 TRP A CA 1
ATOM 988 C C . TRP A 1 131 ? -7.135 0.181 -3.657 1.00 96.69 131 TRP A C 1
ATOM 990 O O . TRP A 1 131 ? -7.446 -0.685 -4.483 1.00 96.69 131 TRP A O 1
ATOM 1000 N N . LYS A 1 132 ? -6.748 1.410 -3.999 1.00 95.62 132 LYS A N 1
ATOM 1001 C CA . LYS A 1 132 ? -6.494 1.823 -5.377 1.00 95.62 132 LYS A CA 1
ATOM 1002 C C . LYS A 1 132 ? -4.997 1.782 -5.642 1.00 95.62 132 LYS A C 1
ATOM 1004 O O . LYS A 1 132 ? -4.230 2.400 -4.914 1.00 95.62 132 LYS A O 1
ATOM 1009 N N . ARG A 1 133 ? -4.594 1.046 -6.678 1.00 95.12 133 ARG A N 1
ATOM 1010 C CA . ARG A 1 133 ? -3.195 0.759 -7.021 1.00 95.12 133 ARG A CA 1
ATOM 1011 C C . ARG A 1 133 ? -2.847 1.308 -8.398 1.00 95.12 133 ARG A C 1
ATOM 1013 O O . ARG A 1 133 ? -3.635 1.150 -9.328 1.00 95.12 133 ARG A O 1
ATOM 1020 N N . THR A 1 134 ? -1.635 1.834 -8.534 1.00 95.06 134 THR A N 1
ATOM 1021 C CA . THR A 1 134 ? -1.077 2.311 -9.801 1.00 95.06 134 THR A CA 1
ATOM 1022 C C . THR A 1 134 ? 0.382 1.875 -9.940 1.00 95.06 134 THR A C 1
ATOM 1024 O O . THR A 1 134 ? 1.146 1.919 -8.977 1.00 95.06 134 THR A O 1
ATOM 1027 N N . ASN A 1 135 ? 0.768 1.458 -11.147 1.00 95.19 135 ASN A N 1
ATOM 1028 C CA . ASN A 1 135 ? 2.170 1.304 -11.536 1.00 95.19 135 ASN A CA 1
ATOM 1029 C C . ASN A 1 135 ? 2.742 2.686 -11.885 1.00 95.19 135 ASN A C 1
ATOM 1031 O O . ASN A 1 135 ? 2.236 3.346 -12.798 1.00 95.19 135 ASN A O 1
ATOM 1035 N N . LEU A 1 136 ? 3.741 3.142 -11.129 1.00 94.62 136 LEU A N 1
ATOM 1036 C CA . LEU A 1 136 ? 4.345 4.462 -11.312 1.00 94.62 136 LEU A CA 1
ATOM 1037 C C . LEU A 1 136 ? 5.494 4.452 -12.321 1.00 94.62 136 LEU A C 1
ATOM 1039 O O . LEU A 1 136 ? 5.710 5.467 -12.979 1.00 94.62 136 LEU A O 1
ATOM 1043 N N . SER A 1 137 ? 6.229 3.345 -12.443 1.00 93.56 137 SER A N 1
ATOM 1044 C CA . SER A 1 137 ? 7.405 3.262 -13.316 1.00 93.56 137 SER A CA 1
ATOM 1045 C C . SER A 1 137 ? 7.059 2.840 -14.740 1.00 93.56 137 SER A C 1
ATOM 1047 O O . SER A 1 137 ? 7.551 3.455 -15.682 1.00 93.56 137 SER A O 1
ATOM 1049 N N . ASN A 1 138 ? 6.208 1.821 -14.906 1.00 93.06 138 ASN A N 1
ATOM 1050 C CA . ASN A 1 138 ? 5.898 1.177 -16.191 1.00 93.06 138 ASN A CA 1
ATOM 1051 C C . ASN A 1 138 ? 7.162 0.864 -17.022 1.00 93.06 138 ASN A C 1
ATOM 1053 O O . ASN A 1 138 ? 7.183 1.053 -18.240 1.00 93.06 138 ASN A O 1
ATOM 1057 N N . SER A 1 139 ? 8.235 0.438 -16.356 1.00 91.06 139 SER A N 1
ATOM 1058 C CA . SER A 1 139 ? 9.567 0.267 -16.934 1.00 91.06 139 SER A CA 1
ATOM 1059 C C . SER A 1 139 ? 9.986 -1.188 -17.080 1.00 91.06 139 SER A C 1
ATOM 1061 O O . SER A 1 139 ? 10.848 -1.454 -17.911 1.00 91.06 139 SER A O 1
ATOM 1063 N N . ALA A 1 140 ? 9.383 -2.123 -16.340 1.00 89.56 140 ALA A N 1
ATOM 1064 C CA . ALA A 1 140 ? 9.802 -3.528 -16.333 1.00 89.56 140 ALA A CA 1
ATOM 1065 C C . ALA A 1 140 ? 9.829 -4.178 -17.731 1.00 89.56 140 ALA A C 1
ATOM 1067 O O . ALA A 1 140 ? 10.692 -4.998 -18.030 1.00 89.56 140 ALA A O 1
ATOM 1068 N N . ALA A 1 141 ? 8.915 -3.776 -18.622 1.00 87.94 141 ALA A N 1
ATOM 1069 C CA . ALA A 1 141 ? 8.843 -4.268 -20.002 1.00 87.94 141 ALA A CA 1
ATOM 1070 C C . ALA A 1 141 ? 9.663 -3.441 -21.017 1.00 87.94 141 ALA A C 1
ATOM 1072 O O . ALA A 1 141 ? 9.669 -3.754 -22.209 1.00 87.94 141 ALA A O 1
ATOM 1073 N N . LEU A 1 142 ? 10.312 -2.361 -20.579 1.00 90.69 142 LEU A N 1
ATOM 1074 C CA . LEU A 1 142 ? 11.103 -1.467 -21.424 1.00 90.69 142 LEU A CA 1
ATOM 1075 C C . LEU A 1 142 ? 12.593 -1.787 -21.305 1.00 90.69 142 LEU A C 1
ATOM 1077 O O . LEU A 1 142 ? 13.033 -2.423 -20.354 1.00 90.69 142 LEU A O 1
ATOM 1081 N N . SER A 1 143 ? 13.383 -1.329 -22.277 1.00 90.75 143 SER A N 1
ATOM 1082 C CA . SER A 1 143 ? 14.826 -1.557 -22.296 1.00 90.75 143 SER A CA 1
ATOM 1083 C C . SER A 1 143 ? 15.577 -0.367 -22.880 1.00 90.75 143 SER A C 1
ATOM 1085 O O . SER A 1 143 ? 15.106 0.276 -23.820 1.00 90.75 143 SER A O 1
ATOM 1087 N N . SER A 1 144 ? 16.758 -0.086 -22.328 1.00 87.69 144 SER A N 1
ATOM 1088 C CA . SER A 1 144 ? 17.673 0.957 -22.806 1.00 87.69 144 SER A CA 1
ATOM 1089 C C . SER A 1 144 ? 18.946 0.403 -23.456 1.00 87.69 144 SER A C 1
ATOM 1091 O O . SER A 1 144 ? 19.678 1.165 -24.087 1.00 87.69 144 SER A O 1
ATOM 1093 N N . PHE A 1 145 ? 19.216 -0.903 -23.337 1.00 89.75 145 PHE A N 1
ATOM 1094 C CA . PHE A 1 145 ? 20.368 -1.558 -23.956 1.00 89.75 145 PHE A CA 1
ATOM 1095 C C . PHE A 1 145 ? 20.158 -3.068 -24.132 1.00 89.75 145 PHE A C 1
ATOM 1097 O O . PHE A 1 145 ? 19.315 -3.692 -23.490 1.00 89.75 145 PHE A O 1
ATOM 1104 N N . VAL A 1 146 ? 20.967 -3.661 -25.010 1.00 92.25 146 VAL A N 1
ATOM 1105 C CA . VAL A 1 146 ? 20.938 -5.092 -25.324 1.00 92.25 146 VAL A CA 1
ATOM 1106 C C . VAL A 1 146 ? 22.162 -5.766 -24.710 1.00 92.25 146 VAL A C 1
ATOM 1108 O O . VAL A 1 146 ? 23.280 -5.259 -24.810 1.00 92.25 146 VAL A O 1
ATOM 1111 N N . LEU A 1 147 ? 21.946 -6.907 -24.065 1.00 85.81 147 LEU A N 1
ATOM 1112 C CA . LEU A 1 147 ? 22.985 -7.739 -23.468 1.00 85.81 147 LEU A CA 1
ATOM 1113 C C . LEU A 1 147 ? 23.850 -8.416 -24.542 1.00 85.81 147 LEU A C 1
ATOM 1115 O O . LEU A 1 147 ? 23.455 -8.557 -25.698 1.00 85.81 147 LEU A O 1
ATOM 1119 N N . ALA A 1 148 ? 25.020 -8.931 -24.151 1.00 89.44 148 ALA A N 1
ATOM 1120 C CA . ALA A 1 148 ? 25.912 -9.660 -25.063 1.00 89.44 148 ALA A CA 1
ATOM 1121 C C . ALA A 1 148 ? 25.265 -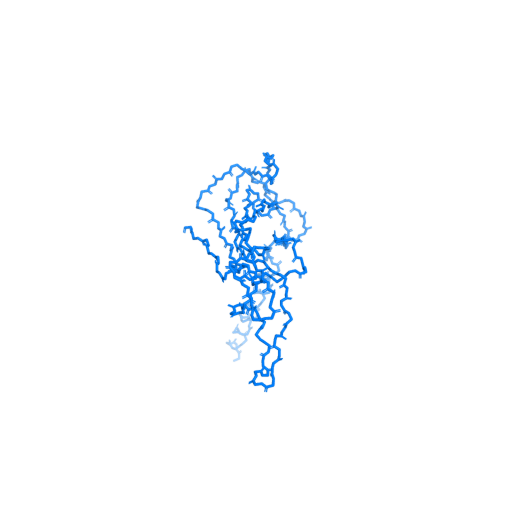10.916 -25.691 1.00 89.44 148 ALA A C 1
ATOM 1123 O O . ALA A 1 148 ? 25.678 -11.354 -26.761 1.00 89.44 148 ALA A O 1
ATOM 1124 N N . ASN A 1 149 ? 24.236 -11.478 -25.047 1.00 86.69 149 ASN A N 1
ATOM 1125 C CA . ASN A 1 149 ? 23.441 -12.602 -25.554 1.00 86.69 149 ASN A CA 1
ATOM 1126 C C . ASN A 1 149 ? 22.315 -12.175 -26.528 1.00 86.69 149 ASN A C 1
ATOM 1128 O O . ASN A 1 149 ? 21.511 -13.012 -26.933 1.00 86.69 149 ASN A O 1
ATOM 1132 N N . GLY A 1 150 ? 22.234 -10.888 -26.885 1.00 90.81 150 GLY A N 1
ATOM 1133 C CA . GLY A 1 150 ? 21.243 -10.339 -27.811 1.00 90.81 150 GLY A CA 1
ATOM 1134 C C . GLY A 1 150 ? 19.861 -10.066 -27.207 1.00 90.81 150 GLY A C 1
ATOM 1135 O O . GLY A 1 150 ? 18.979 -9.616 -27.934 1.00 90.81 150 GLY A O 1
ATOM 1136 N N . GLN A 1 151 ? 19.654 -10.317 -25.910 1.00 87.19 151 GLN A N 1
ATOM 1137 C CA . GLN A 1 151 ? 18.385 -10.039 -25.230 1.00 87.19 151 GLN A CA 1
ATOM 1138 C C . GLN A 1 151 ? 18.340 -8.593 -24.703 1.00 87.19 151 GLN A C 1
ATOM 1140 O O . GLN A 1 151 ? 19.364 -8.090 -24.230 1.00 87.19 151 GLN A O 1
ATOM 1145 N N . PRO A 1 152 ? 17.186 -7.905 -24.759 1.00 89.38 152 PRO A N 1
ATOM 1146 C CA . PRO A 1 152 ? 17.026 -6.602 -24.120 1.00 89.38 152 PRO A CA 1
ATOM 1147 C C . PRO A 1 152 ? 17.111 -6.748 -22.596 1.00 89.38 152 PRO A C 1
ATOM 1149 O O . PRO A 1 152 ? 16.491 -7.645 -22.026 1.00 89.38 152 PRO A O 1
ATOM 1152 N N . TYR A 1 153 ? 17.861 -5.869 -21.931 1.00 85.88 153 TYR A N 1
ATOM 1153 C CA . TYR A 1 153 ? 17.867 -5.823 -20.468 1.00 85.88 153 TYR A CA 1
ATOM 1154 C C . TYR A 1 153 ? 16.621 -5.069 -19.972 1.00 85.88 153 TYR A C 1
ATOM 1156 O O . TYR A 1 153 ? 16.402 -3.947 -20.448 1.00 85.88 153 TYR A O 1
ATOM 1164 N N . PRO A 1 154 ? 15.795 -5.649 -19.082 1.00 87.06 154 PRO A N 1
ATOM 1165 C CA . PRO A 1 154 ? 14.558 -5.017 -18.629 1.00 87.06 154 PRO A CA 1
ATOM 1166 C C . PRO A 1 154 ? 14.829 -3.789 -17.749 1.00 87.06 154 PRO A C 1
ATOM 1168 O O . PRO A 1 154 ? 15.902 -3.639 -17.164 1.00 87.06 154 PRO A O 1
ATOM 1171 N N . GLY A 1 155 ? 13.850 -2.892 -17.650 1.00 87.94 155 GLY A N 1
ATOM 1172 C CA . GLY A 1 155 ? 13.869 -1.839 -16.642 1.00 87.94 155 GLY A CA 1
ATOM 1173 C C . GLY A 1 155 ? 13.715 -2.432 -15.244 1.00 87.94 155 GLY A C 1
ATOM 1174 O O . GLY A 1 155 ? 12.952 -3.373 -15.049 1.00 87.94 155 GLY A O 1
ATOM 1175 N N . ASP A 1 156 ? 14.424 -1.854 -14.279 1.00 87.12 156 ASP A N 1
ATOM 1176 C CA . ASP A 1 156 ? 14.509 -2.401 -12.928 1.00 87.12 156 ASP A CA 1
ATOM 1177 C C . ASP A 1 156 ? 14.334 -1.300 -11.879 1.00 87.12 156 ASP A C 1
ATOM 1179 O O . ASP A 1 156 ? 15.178 -0.404 -11.740 1.00 87.12 156 ASP A O 1
ATOM 1183 N N . ALA A 1 157 ? 13.217 -1.334 -11.154 1.00 89.38 157 ALA A N 1
ATOM 1184 C CA . ALA A 1 157 ? 13.000 -0.480 -9.998 1.00 89.38 157 ALA A CA 1
ATOM 1185 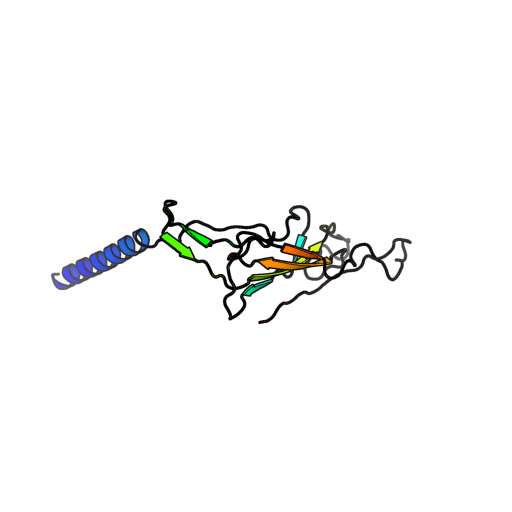C C . ALA A 1 157 ? 13.619 -1.123 -8.752 1.00 89.38 157 ALA A C 1
ATOM 1187 O O . ALA A 1 157 ? 13.175 -2.169 -8.307 1.00 89.38 157 ALA A O 1
ATOM 1188 N N . HIS A 1 158 ? 14.609 -0.463 -8.145 1.00 85.12 158 HIS A N 1
ATOM 1189 C CA . HIS A 1 158 ? 15.358 -1.056 -7.028 1.00 85.12 158 HIS A CA 1
ATOM 1190 C C . HIS A 1 158 ? 14.977 -0.519 -5.638 1.00 85.12 158 HIS A C 1
ATOM 1192 O O . HIS A 1 158 ? 15.226 -1.150 -4.610 1.00 85.12 158 HIS A O 1
ATOM 1198 N N . ASN A 1 159 ? 14.406 0.685 -5.565 1.00 86.75 159 ASN A N 1
ATOM 1199 C CA . ASN A 1 159 ? 13.969 1.241 -4.291 1.00 86.75 159 ASN A CA 1
ATOM 1200 C C . ASN A 1 159 ? 12.732 2.118 -4.450 1.00 86.75 159 ASN A C 1
ATOM 1202 O O . ASN A 1 159 ? 12.639 2.924 -5.375 1.00 86.75 159 ASN A O 1
ATOM 1206 N N . MET A 1 160 ? 11.822 1.997 -3.491 1.00 87.12 160 MET A N 1
ATOM 1207 C CA . MET A 1 160 ? 10.665 2.861 -3.373 1.00 87.12 160 MET A CA 1
ATOM 1208 C C . MET A 1 160 ? 10.445 3.187 -1.904 1.00 87.12 160 MET A C 1
ATOM 1210 O O . MET A 1 160 ? 10.542 2.334 -1.027 1.00 87.12 160 MET A O 1
ATOM 1214 N N . THR A 1 161 ? 10.218 4.457 -1.606 1.00 88.25 161 THR A N 1
ATOM 1215 C CA . THR A 1 161 ? 10.020 4.913 -0.234 1.00 88.25 161 THR A CA 1
ATOM 1216 C C . THR A 1 161 ? 9.000 6.028 -0.240 1.00 88.25 161 THR A C 1
ATOM 1218 O O . THR A 1 161 ? 9.023 6.905 -1.101 1.00 88.25 161 THR A O 1
ATOM 1221 N N . PHE A 1 162 ? 8.111 5.978 0.739 1.00 87.69 162 PHE A N 1
ATOM 1222 C CA . PHE A 1 162 ? 7.156 7.025 1.022 1.00 87.69 162 PHE A CA 1
ATOM 1223 C C . PHE A 1 162 ? 7.428 7.533 2.434 1.00 87.69 162 PHE A C 1
ATOM 1225 O O . PHE A 1 162 ? 7.671 6.743 3.347 1.00 87.69 162 PHE A O 1
ATOM 1232 N N . ALA A 1 163 ? 7.453 8.851 2.583 1.00 84.94 163 ALA A N 1
ATOM 1233 C CA . ALA A 1 163 ? 7.690 9.533 3.842 1.00 84.94 163 ALA A CA 1
ATOM 1234 C C . ALA A 1 163 ? 6.595 10.582 4.033 1.00 84.94 163 ALA A C 1
ATOM 1236 O O . ALA A 1 163 ? 6.166 11.209 3.060 1.00 84.94 163 ALA A O 1
ATOM 1237 N N . VAL A 1 164 ? 6.155 10.735 5.281 1.00 72.94 164 VAL A N 1
ATOM 1238 C CA . VAL A 1 164 ? 5.045 11.597 5.702 1.00 72.94 164 VAL A CA 1
ATOM 1239 C C . VAL A 1 164 ? 5.522 12.551 6.779 1.00 72.94 164 VAL A C 1
ATOM 1241 O O . VAL A 1 164 ? 6.288 12.085 7.653 1.00 72.94 164 VAL A O 1
#

Radius of gyration: 24.96 Å; Cα contacts (8 Å, |Δi|>4): 319; chains: 1; bounding box: 52×37×86 Å

Sequence (164 aa):
MKSKRLLSITLLGIFMALIVGILQADDGQMFRRNISKTPEQETERANLAHMTFYVPAQTSDGEITAVEYYDAAGSLVDLREFAKPLVAVYIDGILETAVTSAEFPFAILSGAGYGAHDAHAAFSLDDGATWKRTNLSNSAALSSFVLANGQPYPGDAHNMTFAV

Secondary structure (DSSP, 8-state):
-HHHHHHHHHHHHHHHHHHHHHHT----S-----SS--TTEEEEEEEEEE-SS-EE-B-TT--B--EEEE-TTS-EEEEESEEPPEEEEEEEEE-------SS--S---SSSS---EEEEEEEEBSTTSS-EEEES---TT--S-B-TTSPBPPP---------

Mean predicted aligned error: 9.67 Å

pLDDT: mean 84.63, std 13.15, range [47.84, 97.5]

Solvent-accessible surface area (backbone atoms only — not comparable to full-atom values): 9690 Å² total; per-residue (Å²): 113,70,67,64,53,51,53,52,50,53,53,50,52,54,53,52,52,53,56,52,52,61,76,68,62,72,88,34,56,89,85,84,78,77,85,82,78,49,89,82,36,46,78,41,64,71,44,76,50,60,52,97,55,76,42,71,10,21,44,62,87,67,49,80,43,67,43,77,40,41,36,67,88,68,48,85,74,49,76,36,57,56,18,42,39,33,41,36,30,27,26,42,22,64,68,70,78,52,66,66,42,99,89,39,87,59,56,65,64,64,98,82,50,87,52,43,15,29,35,33,43,30,38,16,33,34,74,60,78,35,69,41,75,46,74,73,58,81,29,27,92,38,63,91,53,65,43,97,87,71,46,70,43,50,24,60,50,85,78,54,85,84,87,126

Foldseek 3Di:
DVVVVVVVVVVVVVVVVVVVVVVPDWPFDDDDDDQPPCVQKDKPQKDKDWDPDKDFFAALVGDGDWAFTGTNVGDTDDIGRIDTKMKIKIKIFHFDDFPDDPVRNDRPTDLPDFGLIFIKMWMGGRHPPHIDIDGPGPFSQDADDADPVRHGRTDDDNHDDDDD